Protein AF-A0A259M9X9-F1 (afdb_monomer_lite)

Foldseek 3Di:
DDDPDPWDWDWDADQVQQKIFIDTPNHTDDMDRHHFFPQEEDDDPPSSHDYDDDDDCPDDAQVPHDAQFDDDPRHTPPDRDDD

Radius of gyration: 16.75 Å; chains: 1; bounding box: 53×31×34 Å

Structure (mmCIF, N/CA/C/O backbone):
data_AF-A0A259M9X9-F1
#
_entry.id   AF-A0A259M9X9-F1
#
loop_
_atom_site.group_PDB
_atom_site.id
_atom_site.type_symbol
_atom_site.label_atom_id
_atom_site.label_alt_id
_atom_site.label_comp_id
_atom_site.label_asym_id
_atom_site.label_entity_id
_atom_site.label_seq_id
_atom_site.pdbx_PDB_ins_code
_atom_site.Cartn_x
_atom_site.Cartn_y
_atom_site.Cartn_z
_atom_site.occupancy
_atom_site.B_iso_or_equiv
_atom_site.auth_seq_id
_atom_site.auth_comp_id
_atom_site.auth_asym_id
_atom_site.auth_atom_id
_atom_site.pdbx_PDB_model_num
ATOM 1 N N . MET A 1 1 ? -39.813 -5.587 -7.053 1.00 41.62 1 MET A N 1
ATOM 2 C CA . MET A 1 1 ? -38.459 -5.576 -7.646 1.00 41.62 1 MET A CA 1
ATOM 3 C C . MET A 1 1 ? -37.477 -5.373 -6.504 1.00 41.62 1 MET A C 1
ATOM 5 O O . MET A 1 1 ? -37.630 -4.362 -5.828 1.00 41.62 1 MET A O 1
ATOM 9 N N . PRO A 1 2 ? -36.572 -6.314 -6.186 1.00 46.62 2 PRO A N 1
ATOM 10 C CA . PRO A 1 2 ? -35.609 -6.078 -5.120 1.00 46.62 2 PRO A CA 1
ATOM 11 C C . PRO A 1 2 ? -34.643 -4.984 -5.582 1.00 46.62 2 PRO A C 1
ATOM 13 O O . PRO A 1 2 ? -34.067 -5.064 -6.668 1.00 46.62 2 PRO A O 1
ATOM 16 N N . VAL A 1 3 ? -34.526 -3.933 -4.776 1.00 49.00 3 VAL A N 1
ATOM 17 C CA . VAL A 1 3 ? -33.478 -2.925 -4.911 1.00 49.00 3 VAL A CA 1
ATOM 18 C C . VAL A 1 3 ? -32.142 -3.645 -4.726 1.00 49.00 3 VAL A C 1
ATOM 20 O O . VAL A 1 3 ? -31.917 -4.291 -3.706 1.00 49.00 3 VAL A O 1
ATOM 23 N N . GLN A 1 4 ? -31.283 -3.628 -5.744 1.00 49.00 4 GLN A N 1
ATOM 24 C CA . GLN A 1 4 ? -29.907 -4.092 -5.590 1.00 49.00 4 GLN A CA 1
ATOM 25 C C . GLN A 1 4 ? -29.202 -3.074 -4.695 1.00 49.00 4 GLN A C 1
ATOM 27 O O . GLN A 1 4 ? -28.866 -1.979 -5.143 1.00 49.00 4 GLN A O 1
ATOM 32 N N . THR A 1 5 ? -29.045 -3.391 -3.412 1.00 49.53 5 THR A N 1
ATOM 33 C CA . THR A 1 5 ? -28.240 -2.582 -2.499 1.00 49.53 5 THR A CA 1
ATOM 34 C C . THR A 1 5 ? -26.797 -2.652 -2.989 1.00 49.53 5 THR A C 1
ATOM 36 O O . THR A 1 5 ? -26.212 -3.735 -3.030 1.00 49.53 5 THR A O 1
ATOM 39 N N . ALA A 1 6 ? -26.243 -1.522 -3.431 1.00 60.38 6 ALA A N 1
ATOM 40 C CA . ALA A 1 6 ? -24.842 -1.435 -3.822 1.00 60.38 6 ALA A CA 1
ATOM 41 C C . ALA A 1 6 ? -23.968 -1.980 -2.681 1.00 60.38 6 ALA A C 1
ATOM 43 O O . ALA A 1 6 ? -24.172 -1.623 -1.522 1.00 60.38 6 ALA A O 1
ATOM 44 N N . THR A 1 7 ? -23.044 -2.888 -2.999 1.00 71.19 7 THR A N 1
ATOM 45 C CA . THR A 1 7 ? -22.125 -3.456 -2.007 1.00 71.19 7 THR A CA 1
ATOM 46 C C . THR A 1 7 ? -21.157 -2.369 -1.566 1.00 71.19 7 THR A C 1
ATOM 48 O O . THR A 1 7 ? -20.316 -1.937 -2.355 1.00 71.19 7 THR A O 1
ATOM 51 N N . ASP A 1 8 ? -21.284 -1.919 -0.321 1.00 89.00 8 ASP A N 1
ATOM 52 C CA . ASP A 1 8 ? -20.371 -0.935 0.251 1.00 89.00 8 ASP A CA 1
ATOM 53 C C . ASP A 1 8 ? -19.017 -1.613 0.478 1.00 89.00 8 ASP A C 1
ATOM 55 O O . ASP A 1 8 ? -18.897 -2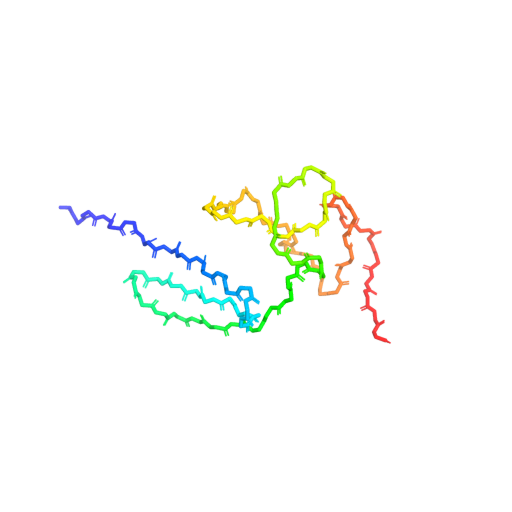.514 1.310 1.00 89.00 8 ASP A O 1
ATOM 59 N N . THR A 1 9 ? -18.027 -1.261 -0.341 1.00 95.12 9 THR A N 1
ATOM 60 C CA . THR A 1 9 ? -16.690 -1.861 -0.314 1.00 95.12 9 THR A CA 1
ATOM 61 C C . THR A 1 9 ? -15.684 -0.788 0.051 1.00 95.12 9 THR A C 1
ATOM 63 O O . THR A 1 9 ? -15.508 0.178 -0.693 1.00 95.12 9 THR A O 1
ATOM 66 N N . LEU A 1 10 ? -14.993 -0.977 1.172 1.00 96.12 10 LEU A N 1
ATOM 67 C CA . LEU A 1 10 ? -14.064 0.001 1.716 1.00 96.12 10 LEU 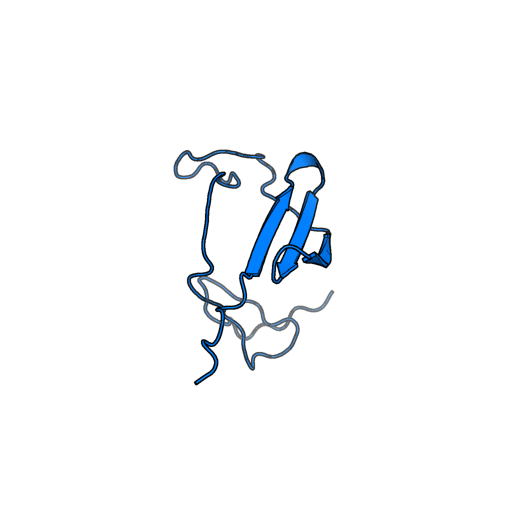A CA 1
ATOM 68 C C . LEU A 1 10 ? -12.685 -0.615 1.931 1.00 96.12 10 LEU A C 1
ATOM 70 O O . LEU A 1 10 ? -12.536 -1.722 2.443 1.00 96.12 10 LEU A O 1
ATOM 74 N N . ILE A 1 11 ? -11.658 0.149 1.572 1.00 96.94 11 ILE A N 1
ATOM 75 C CA . ILE A 1 11 ? -10.266 -0.168 1.874 1.00 96.94 11 ILE A CA 1
ATOM 76 C C . ILE A 1 11 ? -9.810 0.777 2.980 1.00 96.94 11 ILE A C 1
ATOM 78 O O . ILE A 1 11 ? -9.735 1.990 2.777 1.00 96.94 11 ILE A O 1
ATOM 82 N N . ARG A 1 12 ? -9.473 0.229 4.148 1.00 96.94 12 ARG A N 1
ATOM 83 C CA . ARG A 1 12 ? -8.879 0.989 5.251 1.00 96.94 12 ARG A CA 1
ATOM 84 C C . ARG A 1 12 ? -7.386 0.736 5.314 1.00 96.94 12 ARG A C 1
ATOM 86 O O . ARG A 1 12 ? -6.952 -0.407 5.400 1.00 96.94 12 ARG A O 1
ATOM 93 N N . ILE A 1 13 ? -6.606 1.811 5.337 1.00 97.31 13 ILE A N 1
ATOM 94 C CA . ILE A 1 13 ? -5.156 1.748 5.518 1.00 97.31 13 ILE A CA 1
ATOM 95 C C . ILE A 1 13 ? -4.808 2.287 6.899 1.00 97.31 13 ILE A C 1
ATOM 97 O O . ILE A 1 13 ? -5.122 3.430 7.230 1.00 97.31 13 ILE A O 1
ATOM 101 N N . SER A 1 14 ? -4.118 1.478 7.697 1.00 96.75 14 SER A N 1
ATOM 102 C CA . SER A 1 14 ? -3.496 1.926 8.939 1.00 96.75 14 SER A CA 1
ATOM 103 C C . SER A 1 14 ? -1.996 2.088 8.725 1.00 96.75 14 SER A C 1
ATOM 105 O O . SER A 1 14 ? -1.270 1.100 8.635 1.00 96.75 14 SER A O 1
ATOM 107 N N . ILE A 1 15 ? -1.528 3.339 8.676 1.00 95.88 15 ILE A N 1
ATOM 108 C CA . ILE A 1 15 ? -0.099 3.662 8.545 1.00 95.88 15 ILE A CA 1
ATOM 109 C C . ILE A 1 15 ? 0.707 3.158 9.760 1.00 95.88 15 ILE A C 1
ATOM 111 O O . ILE A 1 15 ? 1.707 2.477 9.548 1.00 95.88 15 ILE A O 1
ATOM 115 N N . PRO A 1 16 ? 0.291 3.380 11.028 1.00 95.81 16 PRO A N 1
ATOM 116 C CA . PRO A 1 16 ? 1.066 2.896 12.175 1.00 95.81 16 PRO A CA 1
ATOM 117 C C . PRO A 1 16 ? 1.161 1.369 12.238 1.00 95.81 16 PRO A C 1
ATOM 119 O O . PRO A 1 16 ? 2.170 0.835 12.683 1.00 95.81 16 PRO A O 1
ATOM 122 N N . LYS A 1 17 ? 0.112 0.663 11.790 1.00 97.31 17 LYS A N 1
ATOM 123 C CA . LYS A 1 17 ? 0.066 -0.807 11.784 1.00 97.31 17 LYS A CA 1
ATOM 124 C C . LYS A 1 17 ? 0.588 -1.430 10.490 1.00 97.31 17 LYS A C 1
ATOM 126 O O . LYS A 1 17 ? 0.637 -2.651 10.412 1.00 97.31 17 LYS A O 1
ATOM 131 N N . GLN A 1 18 ? 0.908 -0.630 9.468 1.00 97.69 18 GLN A N 1
ATOM 132 C CA . GLN A 1 18 ? 1.295 -1.118 8.138 1.00 97.69 18 GLN A CA 1
ATOM 133 C C . GLN A 1 18 ? 0.340 -2.211 7.621 1.00 97.69 18 GLN A C 1
ATOM 135 O O . GLN A 1 18 ? 0.752 -3.284 7.185 1.00 97.69 18 GLN A O 1
ATOM 140 N N . THR A 1 19 ? -0.968 -1.959 7.733 1.00 98.38 19 THR A N 1
ATOM 141 C CA . THR A 1 19 ? -2.016 -2.941 7.407 1.00 98.38 19 THR A CA 1
ATOM 142 C C . THR A 1 19 ? -3.094 -2.327 6.517 1.00 98.38 19 THR A C 1
ATOM 144 O O . THR A 1 19 ? -3.546 -1.206 6.772 1.00 98.38 19 THR A O 1
ATOM 147 N N . LEU A 1 20 ? -3.521 -3.084 5.504 1.00 98.12 20 LEU A N 1
ATOM 148 C CA . LEU A 1 20 ? -4.722 -2.845 4.706 1.00 98.12 20 LEU A CA 1
ATOM 149 C C . LEU A 1 20 ? -5.828 -3.792 5.164 1.00 98.12 20 LEU A C 1
ATOM 151 O O . LEU A 1 20 ? -5.631 -5.005 5.155 1.00 98.12 20 LEU A O 1
ATOM 155 N N . THR A 1 21 ? -6.999 -3.247 5.476 1.00 98.25 21 THR A N 1
ATOM 156 C CA . THR A 1 21 ? -8.217 -4.010 5.763 1.00 98.25 21 THR A CA 1
ATOM 157 C C . THR A 1 21 ? -9.231 -3.776 4.650 1.00 98.25 21 THR A C 1
ATOM 159 O O . THR A 1 21 ? -9.546 -2.626 4.337 1.00 98.25 21 THR A O 1
ATOM 162 N N . LEU A 1 22 ? -9.737 -4.857 4.057 1.00 97.75 22 LEU A N 1
ATOM 163 C CA . LEU A 1 22 ? -10.845 -4.819 3.107 1.00 97.75 22 LEU A CA 1
ATOM 164 C C . LEU A 1 22 ? -12.146 -5.110 3.855 1.00 97.75 22 LEU A C 1
ATOM 166 O O . LEU A 1 22 ? -12.277 -6.154 4.498 1.00 97.75 22 LEU A O 1
ATOM 170 N N . GLU A 1 23 ? -13.097 -4.191 3.752 1.00 96.94 23 GLU A N 1
ATOM 171 C CA . GLU A 1 23 ? -14.435 -4.295 4.326 1.00 96.94 23 GLU A CA 1
ATOM 172 C C . GLU A 1 23 ? -15.474 -4.390 3.205 1.00 96.94 23 GLU A C 1
ATOM 174 O O . GLU A 1 23 ? -15.415 -3.624 2.243 1.00 96.94 23 GLU A O 1
ATOM 179 N N . CYS A 1 24 ? -16.437 -5.302 3.345 1.00 95.69 24 CYS A N 1
ATOM 180 C CA . CYS A 1 24 ? -17.608 -5.415 2.478 1.00 95.69 24 CYS A CA 1
ATOM 181 C C . CYS A 1 24 ? -18.870 -5.411 3.343 1.00 95.69 24 CYS A C 1
ATOM 183 O O . CYS A 1 24 ? -19.017 -6.254 4.230 1.00 95.69 24 CYS A O 1
ATOM 185 N N . ASN A 1 25 ? -19.791 -4.482 3.084 1.00 93.62 25 ASN A N 1
ATOM 186 C CA . ASN A 1 25 ? -21.032 -4.296 3.844 1.00 93.62 25 ASN A CA 1
ATOM 187 C C . ASN A 1 25 ? -20.790 -4.193 5.366 1.00 93.62 25 ASN A C 1
ATOM 189 O O . ASN A 1 25 ? -21.512 -4.788 6.164 1.00 93.62 25 ASN A O 1
ATOM 193 N N . GLY A 1 26 ? -19.729 -3.482 5.764 1.00 90.75 26 GLY A N 1
ATOM 194 C CA . GLY A 1 26 ? -19.338 -3.292 7.166 1.00 90.75 26 GLY A CA 1
ATOM 195 C C . GLY A 1 26 ? -18.632 -4.483 7.829 1.00 90.75 26 GLY A C 1
ATOM 196 O O . GLY A 1 26 ? -18.230 -4.371 8.985 1.00 90.75 26 GLY A O 1
ATOM 197 N N . ALA A 1 27 ? -18.446 -5.605 7.127 1.00 94.44 27 ALA A N 1
ATOM 198 C CA . ALA A 1 27 ? -17.705 -6.758 7.629 1.00 94.44 27 ALA A CA 1
ATOM 199 C C . ALA A 1 27 ? -16.292 -6.811 7.035 1.00 94.44 27 ALA A C 1
ATOM 201 O O . ALA A 1 27 ? -16.110 -6.632 5.832 1.00 94.44 27 ALA A O 1
ATOM 202 N N . VAL A 1 28 ? -15.289 -7.110 7.863 1.00 96.50 28 VAL A N 1
ATOM 203 C CA . VAL A 1 28 ? -13.919 -7.349 7.388 1.00 96.50 28 VAL A CA 1
ATOM 204 C C . VAL A 1 28 ? -13.874 -8.666 6.618 1.00 96.50 28 VAL A C 1
ATOM 206 O O . VAL A 1 28 ? -14.185 -9.718 7.174 1.00 96.50 28 VAL A O 1
ATOM 209 N N . VAL A 1 29 ? -13.456 -8.614 5.354 1.00 97.62 29 VAL A N 1
ATOM 210 C CA . VAL A 1 29 ? -13.337 -9.796 4.484 1.00 97.62 29 VAL A CA 1
ATOM 211 C C . VAL A 1 29 ? -11.892 -10.240 4.280 1.00 97.62 29 VAL A C 1
ATOM 213 O O . VAL A 1 29 ? -11.645 -11.419 4.041 1.00 97.62 29 VAL A O 1
ATOM 216 N N . ALA A 1 30 ? -10.930 -9.319 4.380 1.00 97.56 30 ALA A N 1
ATOM 217 C CA . ALA A 1 30 ? -9.514 -9.633 4.243 1.00 97.56 30 ALA A CA 1
ATOM 218 C C . ALA A 1 30 ? -8.625 -8.593 4.935 1.00 97.56 30 ALA A C 1
ATOM 220 O O . ALA A 1 30 ? -9.016 -7.439 5.125 1.00 97.56 30 ALA A O 1
ATOM 221 N N . SER A 1 31 ? -7.405 -9.009 5.276 1.00 98.06 31 SER A N 1
ATOM 222 C CA . SER A 1 31 ? -6.367 -8.153 5.846 1.00 98.06 31 SER A CA 1
ATOM 223 C C . SER A 1 31 ? -5.017 -8.514 5.243 1.00 98.06 31 SER A C 1
ATOM 225 O O . SER A 1 31 ? -4.675 -9.694 5.160 1.00 98.06 31 SER A O 1
ATOM 227 N N . TYR A 1 32 ? -4.241 -7.505 4.858 1.00 98.19 32 TYR A N 1
ATOM 228 C CA . TYR A 1 32 ? -2.939 -7.680 4.219 1.00 98.19 32 TYR A CA 1
ATOM 229 C C . TYR A 1 32 ? -1.886 -6.775 4.868 1.00 98.19 32 TYR A C 1
ATOM 231 O O . TYR A 1 32 ? -2.192 -5.616 5.172 1.00 98.19 32 TYR A O 1
ATOM 239 N N . PRO A 1 33 ? -0.643 -7.255 5.059 1.00 98.19 33 PRO A N 1
ATOM 240 C CA . PRO A 1 33 ? 0.468 -6.369 5.373 1.00 98.19 33 PRO A CA 1
ATOM 241 C C . PRO A 1 33 ? 0.733 -5.451 4.176 1.00 98.19 33 PRO A C 1
ATOM 243 O O . PRO A 1 33 ? 0.624 -5.869 3.021 1.00 98.19 33 PRO A O 1
ATOM 246 N N . VAL A 1 34 ? 1.088 -4.200 4.445 1.00 97.44 34 VAL A N 1
ATOM 247 C CA . VAL A 1 34 ? 1.455 -3.223 3.414 1.00 97.44 34 VAL A CA 1
ATOM 248 C C . VAL A 1 34 ? 2.734 -2.495 3.796 1.00 97.44 34 VAL A C 1
ATOM 250 O O . VAL A 1 34 ? 3.229 -2.615 4.910 1.00 97.44 34 VAL A O 1
ATOM 253 N N . SER A 1 35 ? 3.285 -1.735 2.859 1.00 96.31 35 SER A N 1
ATOM 254 C CA . SER A 1 35 ? 4.344 -0.768 3.134 1.00 96.31 35 SER A CA 1
ATOM 255 C C . SER A 1 35 ? 3.892 0.590 2.619 1.00 96.31 35 SER A C 1
ATOM 257 O O . SER A 1 35 ? 3.553 0.730 1.444 1.00 96.31 35 SER A O 1
ATOM 259 N N . THR A 1 36 ? 3.829 1.579 3.504 1.00 96.50 36 THR A N 1
ATOM 260 C CA . THR A 1 36 ? 3.501 2.966 3.152 1.00 96.50 36 THR A CA 1
ATOM 261 C C . THR A 1 36 ? 4.768 3.757 2.834 1.00 96.50 36 THR A C 1
ATOM 263 O O . THR A 1 36 ? 5.879 3.239 2.932 1.00 96.50 36 THR A O 1
ATOM 266 N N . ALA A 1 37 ? 4.616 5.031 2.469 1.00 95.50 37 ALA A N 1
ATOM 267 C CA . ALA A 1 37 ? 5.753 5.913 2.228 1.00 95.50 37 ALA A CA 1
ATOM 268 C C . ALA A 1 37 ? 6.748 5.920 3.401 1.00 95.50 37 ALA A C 1
ATOM 270 O O . ALA A 1 37 ? 6.340 6.036 4.559 1.00 95.50 37 ALA A O 1
ATOM 271 N N . LEU A 1 38 ? 8.047 5.887 3.081 1.00 95.56 38 LEU A N 1
ATOM 272 C CA . LEU A 1 38 ? 9.133 5.987 4.061 1.00 95.56 38 LEU A CA 1
ATOM 273 C C . LEU A 1 38 ? 9.061 7.296 4.867 1.00 95.56 38 LEU A C 1
ATOM 275 O O . LEU A 1 38 ? 9.323 7.297 6.064 1.00 95.56 38 LEU A O 1
ATOM 279 N N . ASN A 1 39 ? 8.637 8.390 4.224 1.00 96.31 39 ASN A N 1
ATOM 280 C CA . ASN A 1 39 ? 8.488 9.712 4.843 1.00 96.31 39 ASN A CA 1
ATOM 281 C C . ASN A 1 39 ? 7.232 9.832 5.730 1.00 96.31 39 ASN A C 1
ATOM 283 O O . ASN A 1 39 ? 6.975 10.890 6.300 1.00 96.31 39 ASN A O 1
ATOM 287 N N . GLY A 1 40 ? 6.439 8.762 5.851 1.00 94.50 40 GLY A N 1
ATOM 288 C CA . GLY A 1 40 ? 5.222 8.746 6.653 1.00 94.50 40 GLY A CA 1
ATOM 289 C C . GLY A 1 40 ? 4.041 9.481 5.999 1.00 94.50 40 GLY A C 1
ATOM 290 O O . GLY A 1 40 ? 3.970 9.590 4.767 1.00 94.50 40 GL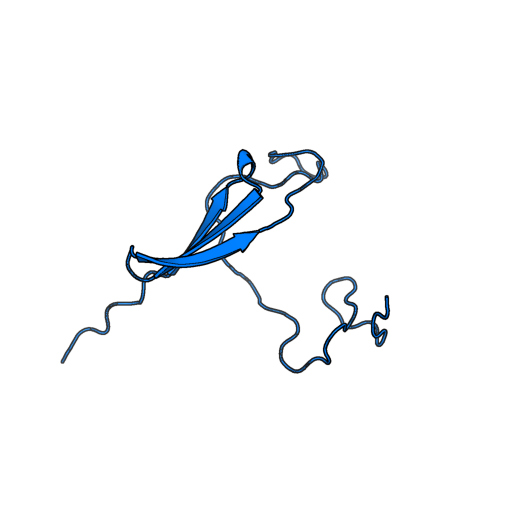Y A O 1
ATOM 291 N N . PRO A 1 41 ? 3.056 9.930 6.800 1.00 96.62 41 PRO A N 1
ATOM 292 C CA . PRO A 1 41 ? 1.898 10.668 6.304 1.00 96.62 41 PRO A CA 1
ATOM 293 C C . PRO A 1 41 ? 2.246 12.114 5.919 1.00 96.62 41 PRO A C 1
ATOM 295 O O . PRO A 1 41 ? 3.096 12.744 6.542 1.00 96.62 41 PRO A O 1
ATOM 298 N N . GLY A 1 42 ? 1.558 12.668 4.918 1.00 95.81 42 GLY A N 1
ATOM 299 C CA . GLY A 1 42 ? 1.756 14.057 4.479 1.00 95.81 42 GLY A CA 1
ATOM 300 C C . GLY A 1 42 ? 1.054 14.372 3.157 1.00 95.81 42 GLY A C 1
ATOM 301 O O . GLY A 1 42 ? 0.730 13.463 2.402 1.00 95.81 42 GLY A O 1
ATOM 302 N N . GLN A 1 43 ? 0.790 15.655 2.890 1.00 95.88 43 GLN A N 1
ATOM 303 C CA . GLN A 1 43 ? -0.018 16.104 1.738 1.00 95.88 43 GLN A CA 1
ATOM 304 C C . GLN A 1 43 ? 0.656 17.194 0.884 1.00 95.88 43 GLN A C 1
ATOM 306 O O . GLN A 1 43 ? 0.047 17.697 -0.055 1.00 95.88 43 GLN A O 1
ATOM 311 N N . ALA A 1 44 ? 1.898 17.576 1.198 1.00 96.19 44 ALA A N 1
ATOM 312 C CA . ALA A 1 44 ? 2.628 18.554 0.396 1.00 96.19 44 ALA A CA 1
ATOM 313 C C . ALA A 1 44 ? 3.051 17.947 -0.950 1.00 96.19 44 ALA A C 1
ATOM 315 O O . ALA A 1 44 ? 3.460 16.781 -1.014 1.00 96.19 44 ALA A O 1
ATOM 316 N N . ASP A 1 45 ? 2.973 18.747 -2.012 1.00 95.12 45 ASP A N 1
ATOM 317 C CA . ASP A 1 45 ? 3.417 18.327 -3.338 1.00 95.12 45 ASP A CA 1
ATOM 318 C C . ASP A 1 45 ? 4.913 17.979 -3.326 1.00 95.12 45 ASP A C 1
ATOM 320 O O . ASP A 1 45 ? 5.713 18.617 -2.640 1.00 95.12 45 ASP A O 1
ATOM 324 N N . GLY A 1 46 ? 5.279 16.903 -4.021 1.00 93.81 46 GLY A N 1
ATOM 325 C CA . GLY A 1 46 ? 6.655 16.394 -4.041 1.00 93.81 46 GLY A CA 1
ATOM 326 C C . GLY A 1 46 ? 7.181 15.806 -2.720 1.00 93.81 46 GLY A C 1
ATOM 327 O O . GLY A 1 46 ? 8.342 15.412 -2.668 1.00 93.81 46 GLY A O 1
ATOM 328 N N . SER A 1 47 ? 6.367 15.690 -1.663 1.00 96.12 47 SER A N 1
ATOM 329 C CA . SER A 1 47 ? 6.829 15.197 -0.348 1.00 96.12 47 SER A CA 1
ATOM 330 C C . SER A 1 47 ? 7.230 13.718 -0.320 1.00 96.12 47 SER A C 1
ATOM 332 O O . SER A 1 47 ? 7.944 13.280 0.582 1.00 96.12 47 SER A O 1
ATOM 334 N N . GLY A 1 48 ? 6.732 12.922 -1.268 1.00 94.81 48 GLY A N 1
ATOM 335 C CA . GLY A 1 48 ? 6.873 11.466 -1.231 1.00 94.81 48 GLY A CA 1
ATOM 336 C C . GLY A 1 48 ? 6.159 10.808 -0.042 1.00 94.81 48 GLY A C 1
ATOM 337 O O . GLY A 1 48 ? 6.411 9.637 0.225 1.00 94.81 48 GLY A O 1
ATOM 338 N N . CYS A 1 49 ? 5.297 11.532 0.677 1.00 97.31 49 CYS A N 1
ATOM 339 C CA . CYS A 1 49 ? 4.496 11.006 1.779 1.00 97.31 49 CYS A CA 1
ATOM 340 C C . CYS A 1 49 ? 3.242 10.268 1.283 1.00 97.31 49 CYS A C 1
ATOM 342 O O . CYS A 1 49 ? 2.811 10.417 0.139 1.00 97.31 49 CYS A O 1
ATOM 344 N N . THR A 1 50 ? 2.619 9.482 2.165 1.00 95.69 50 THR A N 1
ATOM 345 C CA . THR A 1 50 ? 1.282 8.918 1.918 1.00 95.69 50 THR A CA 1
ATOM 346 C C . THR A 1 50 ? 0.211 9.947 2.309 1.00 95.69 50 THR A C 1
ATOM 348 O O . THR A 1 50 ? 0.143 10.312 3.488 1.00 95.69 50 THR A O 1
ATOM 351 N N . PRO A 1 51 ? -0.629 10.427 1.373 1.00 95.69 51 PRO A N 1
ATOM 352 C CA . PRO A 1 51 ? -1.691 11.371 1.696 1.00 95.69 51 PRO A CA 1
ATOM 353 C C . PRO A 1 51 ? -2.775 10.719 2.558 1.00 95.69 51 PRO A C 1
ATOM 355 O O . PRO A 1 51 ? -3.132 9.556 2.376 1.00 95.69 51 PRO A O 1
ATOM 358 N N . LEU A 1 52 ? -3.303 11.492 3.505 1.00 95.12 52 LEU A N 1
ATOM 359 C CA . LEU A 1 52 ? -4.440 11.106 4.339 1.00 95.12 52 LEU A CA 1
ATOM 360 C C . LEU A 1 52 ? -5.764 11.526 3.687 1.00 95.12 52 LEU A C 1
ATOM 362 O O . LEU A 1 52 ? -5.785 12.392 2.813 1.00 95.12 52 LEU A O 1
ATOM 366 N N . GLY A 1 53 ? -6.862 10.939 4.162 1.00 94.12 53 GLY A N 1
ATOM 367 C CA . GLY A 1 53 ? -8.222 11.251 3.724 1.00 94.12 53 GLY A CA 1
ATOM 368 C C . GLY A 1 53 ? -8.840 10.171 2.841 1.00 94.12 53 GLY A C 1
ATOM 369 O O . GLY A 1 53 ? -8.272 9.093 2.641 1.00 94.12 53 GLY A O 1
ATOM 370 N N . GLU A 1 54 ? -10.030 10.465 2.330 1.00 94.81 54 GLU A N 1
ATOM 371 C CA . GLU A 1 54 ? -10.773 9.556 1.464 1.00 94.81 54 GLU A CA 1
ATOM 372 C C . GLU A 1 54 ? -10.220 9.590 0.044 1.00 94.81 54 GLU A C 1
ATOM 374 O O . GLU A 1 54 ? -10.054 10.641 -0.574 1.00 94.81 54 GLU A O 1
ATOM 379 N N . HIS A 1 55 ? -9.938 8.402 -0.470 1.00 94.62 55 HIS A N 1
ATOM 380 C CA . HIS A 1 55 ? -9.446 8.193 -1.818 1.00 94.62 55 HIS A CA 1
ATOM 381 C C . HIS A 1 55 ? -10.310 7.130 -2.482 1.00 94.62 55 HIS A C 1
ATOM 383 O O . HIS A 1 55 ? -10.885 6.272 -1.814 1.00 94.62 55 HIS A O 1
ATOM 389 N N . TYR A 1 56 ? -10.362 7.154 -3.809 1.00 95.31 56 TYR A N 1
ATOM 390 C CA . TYR A 1 56 ? -11.055 6.138 -4.588 1.00 95.31 56 TYR A CA 1
ATOM 391 C C . TYR A 1 56 ? -10.116 5.537 -5.631 1.00 95.31 56 TYR A C 1
ATOM 393 O O . TYR A 1 56 ? -9.186 6.184 -6.126 1.00 95.31 56 TYR A O 1
ATOM 401 N N . VAL A 1 57 ? -10.363 4.276 -5.984 1.00 93.81 57 VAL A N 1
ATOM 402 C CA . VAL A 1 57 ? -9.607 3.599 -7.037 1.00 93.81 57 VAL A CA 1
ATOM 403 C C . VAL A 1 57 ? -10.045 4.157 -8.385 1.00 93.81 57 VAL A C 1
ATOM 405 O O . VAL A 1 57 ? -11.098 3.819 -8.914 1.00 93.81 57 VAL A O 1
ATOM 408 N N . ARG A 1 58 ? -9.210 5.022 -8.956 1.00 96.25 58 ARG A N 1
ATOM 409 C CA . ARG A 1 58 ? -9.433 5.594 -10.288 1.00 96.25 58 ARG A CA 1
ATOM 410 C C . ARG A 1 58 ? -9.220 4.585 -11.418 1.00 96.25 58 ARG A C 1
ATOM 412 O O . ARG A 1 58 ? -9.889 4.660 -12.443 1.00 96.25 58 ARG A O 1
ATOM 419 N N . ALA A 1 59 ? -8.212 3.727 -11.286 1.00 94.38 59 ALA A N 1
ATOM 420 C CA . ALA A 1 59 ? -7.802 2.789 -12.324 1.00 94.38 59 ALA A CA 1
ATOM 421 C C . ALA A 1 59 ? -7.072 1.590 -11.710 1.00 94.38 59 ALA A C 1
ATOM 423 O O . ALA A 1 59 ? -6.275 1.756 -10.788 1.00 94.38 59 ALA A O 1
ATOM 424 N N . CYS A 1 60 ? -7.301 0.408 -12.278 1.00 94.38 60 CYS A N 1
ATOM 425 C CA . CYS A 1 60 ? -6.536 -0.808 -12.017 1.00 94.38 60 CYS A CA 1
ATOM 426 C C . CYS A 1 60 ? -5.774 -1.177 -13.299 1.00 94.38 60 CYS A C 1
ATOM 428 O O . CYS A 1 60 ? -6.353 -1.165 -14.385 1.00 94.38 60 CYS A O 1
ATOM 430 N N . ILE A 1 61 ? -4.470 -1.436 -13.196 1.00 94.94 61 ILE A N 1
ATOM 431 C CA . ILE A 1 61 ? -3.573 -1.627 -14.344 1.00 94.94 61 ILE A CA 1
ATOM 432 C C . ILE A 1 61 ? -2.800 -2.925 -14.137 1.00 94.94 61 ILE A C 1
ATOM 434 O O . ILE A 1 61 ? -2.301 -3.165 -13.044 1.00 94.94 61 ILE A O 1
ATOM 438 N N . GLY A 1 62 ? -2.699 -3.740 -15.190 1.00 94.81 62 GLY A N 1
ATOM 439 C CA . GLY A 1 62 ? -1.974 -5.015 -15.167 1.00 94.81 62 GLY A CA 1
ATOM 440 C C . GLY A 1 62 ? -2.836 -6.252 -15.424 1.00 94.81 62 GLY A C 1
ATOM 441 O O . GLY A 1 62 ? -2.292 -7.346 -15.525 1.00 94.81 62 GLY A O 1
ATOM 442 N N . ALA A 1 63 ? -4.155 -6.102 -15.594 1.00 96.00 63 ALA A N 1
ATOM 443 C CA . ALA A 1 63 ? -5.019 -7.208 -16.006 1.00 96.00 63 ALA A CA 1
ATOM 444 C C . ALA A 1 63 ? -4.488 -7.878 -17.290 1.00 96.00 63 ALA A C 1
ATOM 446 O O . ALA A 1 63 ? -4.192 -7.199 -18.276 1.00 96.00 63 ALA A O 1
ATOM 447 N N . GLY A 1 64 ? -4.343 -9.205 -17.254 1.00 95.50 64 GLY A N 1
ATOM 448 C CA . GLY A 1 64 ? -3.829 -10.011 -18.367 1.00 95.50 64 GLY A CA 1
ATOM 449 C C . GLY A 1 64 ? -2.315 -9.936 -18.599 1.00 95.50 64 GLY A C 1
ATOM 450 O O . GLY A 1 64 ? -1.830 -10.571 -19.531 1.00 95.50 64 GLY A O 1
ATOM 451 N N . GLN A 1 65 ? -1.559 -9.184 -17.792 1.00 97.25 65 GLN A N 1
ATOM 452 C CA . GLN A 1 65 ? -0.098 -9.165 -17.887 1.00 97.25 65 GLN A CA 1
ATOM 453 C C . GLN A 1 65 ? 0.516 -10.382 -17.176 1.00 97.25 65 GLN A C 1
ATOM 455 O O . GLN A 1 65 ? -0.048 -10.850 -16.182 1.00 97.25 65 GLN A O 1
ATOM 460 N N . PRO A 1 66 ? 1.668 -10.894 -17.648 1.00 96.31 66 PRO A N 1
ATOM 461 C CA . PRO A 1 66 ? 2.392 -11.955 -16.957 1.00 96.31 66 PRO A CA 1
ATOM 462 C C . PRO A 1 66 ? 2.734 -11.589 -15.507 1.00 96.31 66 PRO A C 1
ATOM 464 O O . PRO A 1 66 ? 2.948 -10.417 -15.176 1.00 96.31 66 PRO A O 1
ATOM 467 N N . LEU A 1 67 ? 2.845 -12.600 -14.642 1.00 95.31 67 LEU A N 1
ATOM 468 C CA . LEU A 1 67 ? 3.373 -12.411 -13.291 1.00 95.31 67 LEU A CA 1
ATOM 469 C C . LEU A 1 67 ? 4.780 -11.794 -13.370 1.00 95.31 67 LEU A C 1
ATOM 471 O O . LEU A 1 67 ? 5.539 -12.098 -14.287 1.00 95.31 67 LEU A O 1
ATOM 475 N N . ASN A 1 68 ? 5.108 -10.923 -12.415 1.00 96.12 68 ASN A N 1
ATOM 476 C CA . ASN A 1 68 ? 6.376 -10.187 -12.348 1.00 96.12 68 ASN A CA 1
ATOM 477 C C . ASN A 1 68 ? 6.616 -9.177 -13.489 1.00 96.12 68 ASN A C 1
ATOM 479 O O . ASN A 1 68 ? 7.739 -8.697 -13.637 1.00 96.12 68 ASN A O 1
ATOM 483 N N . THR A 1 69 ? 5.589 -8.811 -14.268 1.00 97.06 69 THR A N 1
ATOM 484 C CA . THR A 1 69 ? 5.699 -7.715 -15.247 1.00 97.06 69 THR A CA 1
ATOM 485 C C . THR A 1 69 ? 6.103 -6.409 -14.561 1.00 97.06 69 THR A C 1
ATOM 487 O O . THR A 1 69 ? 5.422 -5.943 -13.644 1.00 97.06 69 THR A O 1
ATOM 490 N N . VAL A 1 70 ? 7.176 -5.780 -15.043 1.00 96.75 70 VAL A N 1
ATOM 491 C CA . VAL A 1 70 ? 7.625 -4.467 -14.566 1.00 96.75 70 VAL A CA 1
ATOM 492 C C . VAL A 1 70 ? 6.890 -3.353 -15.316 1.00 96.75 70 VAL A C 1
ATOM 494 O O . VAL A 1 70 ? 6.720 -3.391 -16.537 1.00 96.75 70 VAL A O 1
ATOM 497 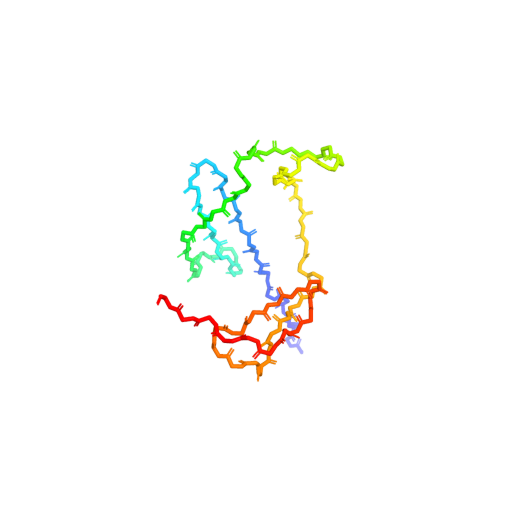N N . PHE A 1 71 ? 6.458 -2.324 -14.584 1.00 96.69 71 PHE A N 1
ATOM 498 C CA . PHE A 1 71 ? 5.774 -1.158 -15.142 1.00 96.69 71 PHE A CA 1
ATOM 499 C C . PHE A 1 71 ? 6.576 0.119 -14.900 1.00 96.69 71 PHE A C 1
ATOM 501 O O . PHE A 1 71 ? 7.060 0.365 -13.796 1.00 96.69 71 PHE A O 1
ATOM 508 N N . ARG A 1 72 ? 6.628 1.000 -15.903 1.00 96.88 72 ARG A N 1
ATOM 509 C CA . ARG A 1 72 ? 7.123 2.379 -15.767 1.00 96.88 72 ARG A CA 1
ATOM 510 C C . ARG A 1 72 ? 6.066 3.338 -16.289 1.00 96.88 72 ARG A C 1
ATOM 512 O O . ARG A 1 72 ? 5.545 3.157 -17.386 1.00 96.88 72 ARG A O 1
ATOM 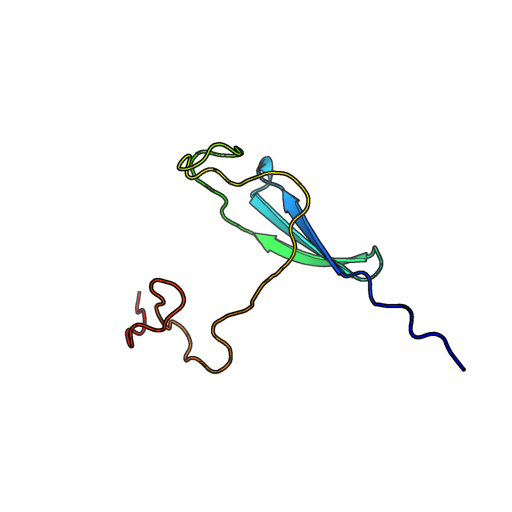519 N N . GLY A 1 73 ? 5.697 4.340 -15.491 1.00 94.62 73 GLY A N 1
ATOM 520 C CA . GLY A 1 73 ? 4.677 5.314 -15.897 1.00 94.62 73 GLY A CA 1
ATOM 521 C C . GLY A 1 73 ? 3.340 4.673 -16.300 1.00 94.62 73 GLY A C 1
ATOM 522 O O . GLY A 1 73 ? 2.677 5.178 -17.202 1.00 94.62 73 GLY A O 1
ATOM 523 N N . ARG A 1 74 ? 2.948 3.563 -15.646 1.00 95.19 74 ARG A N 1
ATOM 524 C CA . ARG A 1 74 ? 1.732 2.770 -15.934 1.00 95.19 74 ARG A CA 1
ATOM 525 C C . ARG A 1 74 ? 1.746 1.981 -17.258 1.00 95.19 74 ARG A C 1
ATOM 527 O O . ARG A 1 74 ? 0.698 1.508 -17.689 1.00 95.19 74 ARG A O 1
ATOM 534 N N . ARG A 1 75 ? 2.900 1.828 -17.913 1.00 96.38 75 ARG A N 1
ATOM 535 C CA . ARG A 1 75 ? 3.075 1.013 -19.129 1.00 96.38 75 ARG A CA 1
ATOM 536 C C . ARG A 1 75 ? 3.998 -0.176 -18.839 1.00 96.38 75 ARG A C 1
ATOM 538 O O . ARG A 1 75 ? 4.973 0.024 -18.111 1.00 96.38 75 ARG A O 1
ATOM 545 N N . PRO A 1 76 ? 3.705 -1.383 -19.361 1.00 96.81 76 PRO A N 1
ATOM 546 C CA . PRO A 1 76 ? 4.607 -2.520 -19.215 1.00 96.81 76 PRO A CA 1
ATOM 547 C C . PRO A 1 76 ? 5.925 -2.219 -19.934 1.00 96.81 76 PRO A C 1
ATOM 549 O O . PRO A 1 76 ? 5.918 -1.634 -21.019 1.00 96.81 76 PRO A O 1
ATOM 552 N N . THR A 1 77 ? 7.049 -2.589 -19.328 1.00 97.25 77 THR A N 1
ATOM 553 C CA . THR A 1 77 ? 8.384 -2.371 -19.914 1.00 97.25 77 THR A CA 1
ATOM 554 C C . THR A 1 77 ? 8.842 -3.535 -20.794 1.00 97.25 77 THR A C 1
ATOM 556 O O . THR A 1 77 ? 9.776 -3.369 -21.570 1.00 97.25 77 THR A O 1
ATOM 559 N N . GLY A 1 78 ? 8.194 -4.699 -20.678 1.00 95.19 78 GLY A N 1
ATOM 560 C CA . GLY A 1 78 ? 8.628 -5.963 -21.286 1.00 95.19 78 GLY A CA 1
ATOM 561 C C . GLY A 1 78 ? 9.585 -6.775 -20.406 1.00 95.19 78 GLY A C 1
ATOM 562 O O . GLY A 1 78 ? 9.865 -7.927 -20.717 1.00 95.19 78 GLY A O 1
ATOM 563 N N . GLU A 1 79 ? 10.056 -6.206 -19.296 1.00 96.69 79 GLU A N 1
ATOM 564 C CA . GLU A 1 79 ? 10.881 -6.903 -18.310 1.00 96.69 79 GLU A CA 1
ATOM 565 C C . GLU A 1 79 ? 10.012 -7.767 -17.380 1.00 96.69 79 GLU A C 1
ATOM 567 O O . GLU A 1 79 ? 8.959 -7.324 -16.907 1.00 96.69 79 GLU A O 1
ATOM 572 N N . ILE A 1 80 ? 10.483 -8.988 -17.104 1.00 97.00 80 ILE A N 1
ATOM 573 C CA . ILE A 1 80 ? 9.931 -9.900 -16.097 1.00 97.00 80 ILE A CA 1
ATOM 574 C C . ILE A 1 80 ? 10.932 -9.987 -14.945 1.00 97.00 80 ILE A C 1
ATOM 576 O O . ILE A 1 80 ? 12.037 -10.504 -15.120 1.00 97.00 80 ILE A O 1
ATOM 580 N N . TYR A 1 81 ? 10.546 -9.486 -13.772 1.00 95.81 81 TYR A N 1
ATOM 581 C CA . TYR A 1 81 ? 11.403 -9.519 -12.589 1.00 95.81 81 TYR A CA 1
ATOM 582 C C . TYR A 1 81 ? 11.688 -10.963 -12.146 1.00 95.81 81 TYR A C 1
ATOM 584 O O . TYR A 1 81 ? 10.777 -11.792 -12.044 1.00 95.81 81 TYR A O 1
ATOM 592 N N . SER A 1 82 ? 12.963 -11.240 -11.869 1.00 92.75 82 SER A N 1
ATOM 593 C 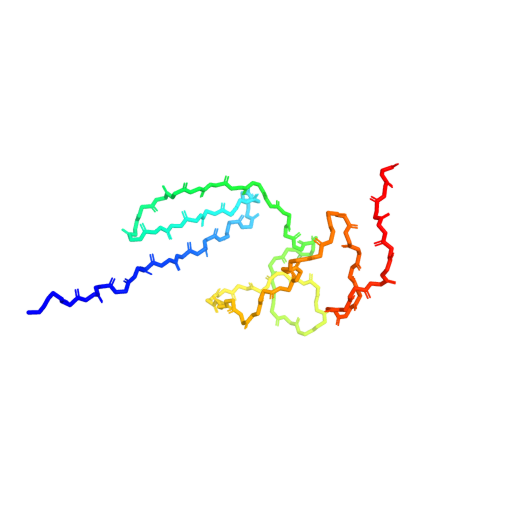CA . SER A 1 82 ? 13.457 -12.483 -11.272 1.00 92.75 82 SER A CA 1
ATOM 594 C C . SER A 1 82 ? 14.311 -12.129 -10.044 1.00 92.75 82 SER A C 1
ATOM 596 O O . SER A 1 82 ? 15.120 -11.207 -10.165 1.00 92.75 82 SER A O 1
ATOM 598 N N . PRO A 1 83 ? 14.105 -12.790 -8.887 1.00 87.44 83 PRO A N 1
ATOM 599 C CA . PRO A 1 83 ? 14.844 -12.521 -7.650 1.00 87.44 83 PRO A CA 1
ATOM 600 C C . PRO A 1 83 ? 16.360 -12.697 -7.752 1.00 87.44 83 PRO A C 1
ATOM 602 O O . PRO A 1 83 ? 16.803 -13.584 -8.517 1.00 87.44 83 PRO A O 1
#

pLDDT: mean 92.16, std 12.46, range [41.62, 98.38]

Secondary structure (DSSP, 8-state):
--------EEEEEETTTTEEEEEETTEEEEEEE----TT-B--STT--PBPPS---------TTPPTTEEEETTEEEEEE---

Sequence (83 aa):
MPVQTATDTLIRISIPKQTLTLECNGAVVASYPVSTALNGPGQADGSGCTPLGEHYVRACIGAGQPLNTVFRGRRPTGEIYSP